Protein AF-A0A7C7C4Z8-F1 (afdb_monomer_lite)

Foldseek 3Di:
DDPVVVVVVVVVVVVVVVVPDPPDLLNVLLVLLVVLCVVLVPCLSVVLSVLLVCCVPPPVNVVPQVLVSLVVNLVSLVVVLPPPPDDPQLNVLSVLSNVLSNVVSVCQVPVPDVSHPDPDDDVCVVCSVVSNSVSSVSNSVSSDPVVVVVVVVVVVVVVVVVCVVCVVVVDDD

Secondary structure (DSSP, 8-state):
--HHHHHHHHHHHHHHHHHS----HHHHHHHHHHHHHHHHT-HHHHHHHHHHHHHHH-TTSTTS-HHHHHHHHHHHHHHHHHSTT--HHHHHHHHHHHHHHHHHHHHHHHH-BTTBTTSS--HHHHHHHHHHHHHHHHHHHHHS-HHHHHHHHHHHHHHHHHHHHHGGGSS--

Structure (mmCIF, N/CA/C/O backbone):
data_AF-A0A7C7C4Z8-F1
#
_entry.id   AF-A0A7C7C4Z8-F1
#
loop_
_atom_site.group_PDB
_atom_site.id
_atom_site.type_symbol
_atom_site.label_atom_id
_atom_site.label_alt_id
_atom_site.label_comp_id
_atom_site.label_asym_id
_atom_site.label_entity_id
_atom_site.label_seq_id
_atom_site.pdbx_PDB_ins_code
_atom_site.Cartn_x
_atom_site.Cartn_y
_atom_site.Cartn_z
_atom_site.occupancy
_atom_site.B_iso_or_equiv
_atom_site.auth_seq_id
_atom_site.auth_comp_id
_atom_site.auth_asym_id
_atom_site.auth_atom_id
_atom_site.pdbx_PDB_model_num
ATOM 1 N N . MET A 1 1 ? 32.404 -26.695 35.234 1.00 49.62 1 MET A N 1
ATOM 2 C CA . MET A 1 1 ? 31.469 -26.359 34.139 1.00 49.62 1 MET A CA 1
ATOM 3 C C . MET A 1 1 ? 31.115 -24.916 34.360 1.00 49.62 1 MET A C 1
ATOM 5 O O . MET A 1 1 ? 30.419 -24.587 35.315 1.00 49.62 1 MET A O 1
ATOM 9 N N . ASP A 1 2 ? 31.769 -24.069 33.583 1.00 48.88 2 ASP A N 1
ATOM 10 C CA . ASP A 1 2 ? 32.120 -22.735 34.030 1.00 48.88 2 ASP A CA 1
ATOM 11 C C . ASP A 1 2 ? 31.034 -21.770 33.565 1.00 48.88 2 ASP A C 1
ATOM 13 O O . ASP A 1 2 ? 30.855 -21.521 32.375 1.00 48.88 2 ASP A O 1
ATOM 17 N N . ILE A 1 3 ? 30.306 -21.226 34.541 1.00 57.25 3 ILE A N 1
ATOM 18 C CA . ILE A 1 3 ? 29.286 -20.180 34.396 1.00 57.25 3 ILE A CA 1
ATOM 19 C C . ILE A 1 3 ? 29.684 -19.063 33.394 1.00 57.25 3 ILE A C 1
ATOM 21 O O . ILE A 1 3 ? 28.806 -18.634 32.642 1.00 57.25 3 ILE A O 1
ATOM 25 N N . PRO A 1 4 ? 30.959 -18.617 33.271 1.00 61.94 4 PRO A N 1
ATOM 26 C CA . PRO A 1 4 ? 31.326 -17.616 32.261 1.00 61.94 4 PRO A CA 1
ATOM 27 C C . PRO A 1 4 ? 31.151 -18.060 30.798 1.00 61.94 4 PRO A C 1
ATOM 29 O O . PRO A 1 4 ? 30.840 -17.219 29.959 1.00 61.94 4 PRO A O 1
ATOM 32 N N . GLN A 1 5 ? 31.284 -19.348 30.457 1.00 57.31 5 GLN A N 1
ATOM 33 C CA . GLN A 1 5 ? 31.117 -19.805 29.066 1.00 57.31 5 GLN A CA 1
ATOM 34 C C . GLN A 1 5 ? 29.663 -19.738 28.593 1.00 57.31 5 GLN A C 1
ATOM 36 O O . GLN A 1 5 ? 29.415 -19.488 27.413 1.00 57.31 5 GLN A O 1
ATOM 41 N N . TRP A 1 6 ? 28.705 -19.919 29.507 1.00 56.34 6 TRP A N 1
ATOM 42 C CA . TRP A 1 6 ? 27.277 -19.846 29.193 1.00 56.34 6 TRP A CA 1
ATOM 43 C C . TRP A 1 6 ? 26.826 -18.404 28.930 1.00 56.34 6 TRP A C 1
ATOM 45 O O . TRP A 1 6 ? 26.028 -18.156 28.031 1.00 56.34 6 TRP A O 1
ATOM 55 N N . LEU A 1 7 ? 27.400 -17.435 29.652 1.00 54.72 7 LEU A N 1
ATOM 56 C CA . LEU A 1 7 ? 27.121 -16.014 29.433 1.00 54.72 7 LEU A CA 1
ATOM 57 C C . LEU A 1 7 ? 27.659 -15.538 28.074 1.00 54.72 7 LEU A C 1
ATOM 59 O O . LEU A 1 7 ? 26.967 -14.834 27.343 1.00 54.72 7 LEU A O 1
ATOM 63 N N . ILE A 1 8 ? 28.862 -15.992 27.706 1.00 60.41 8 ILE A N 1
ATOM 64 C CA . ILE A 1 8 ? 29.492 -15.676 26.416 1.00 60.41 8 ILE A CA 1
ATOM 65 C C . ILE A 1 8 ? 28.713 -16.315 25.257 1.00 60.41 8 ILE A C 1
ATOM 67 O O . ILE A 1 8 ? 28.521 -15.678 24.225 1.00 60.41 8 ILE A O 1
ATOM 71 N N . THR A 1 9 ? 28.199 -17.540 25.424 1.00 59.62 9 THR A N 1
ATOM 72 C CA . THR A 1 9 ? 27.346 -18.172 24.401 1.00 59.62 9 THR A CA 1
ATOM 73 C C . THR A 1 9 ? 25.977 -17.508 24.293 1.00 59.62 9 THR A C 1
ATOM 75 O O . THR A 1 9 ? 25.519 -17.302 23.175 1.00 59.62 9 THR A O 1
ATOM 78 N N . PHE A 1 10 ? 25.344 -17.086 25.393 1.00 54.47 10 PHE A N 1
ATOM 79 C CA . PHE A 1 10 ? 24.092 -16.319 25.325 1.00 54.47 10 PHE A CA 1
ATOM 80 C C . PHE A 1 10 ? 24.266 -14.964 24.641 1.00 54.47 10 PHE A C 1
ATOM 82 O O . PHE A 1 10 ? 23.409 -14.561 23.856 1.00 54.47 10 PHE A O 1
ATOM 89 N N . GLN A 1 11 ? 25.381 -14.281 24.893 1.00 55.94 11 GLN A N 1
ATOM 90 C CA . GLN A 1 11 ? 25.676 -13.000 24.263 1.00 55.94 11 GLN A CA 1
ATOM 91 C C . GLN A 1 11 ? 26.013 -13.170 22.772 1.00 55.94 11 GLN A C 1
ATOM 93 O O . GLN A 1 11 ? 25.482 -12.433 21.949 1.00 55.94 11 GLN A O 1
ATOM 98 N N . ALA A 1 12 ? 26.754 -14.220 22.397 1.00 50.59 12 ALA A N 1
ATOM 99 C CA . ALA A 1 12 ? 27.016 -14.568 20.997 1.00 50.59 12 ALA A CA 1
ATOM 100 C C . ALA A 1 12 ? 25.755 -15.041 20.240 1.00 50.59 12 ALA A C 1
ATOM 102 O O . ALA A 1 12 ? 25.603 -14.761 19.050 1.00 50.59 12 ALA A O 1
ATOM 103 N N . ILE A 1 13 ? 24.815 -15.716 20.911 1.00 53.75 13 ILE A N 1
ATOM 104 C CA . ILE A 1 13 ? 23.497 -16.060 20.349 1.00 53.75 13 ILE A CA 1
ATOM 105 C C . ILE A 1 13 ? 22.640 -14.794 20.199 1.00 53.75 13 ILE A C 1
ATOM 107 O O . ILE A 1 13 ? 22.004 -14.603 19.170 1.00 53.75 13 ILE A O 1
ATOM 111 N N . SER A 1 14 ? 22.663 -13.883 21.174 1.00 47.53 14 SER A N 1
ATOM 112 C CA . SER A 1 14 ? 21.927 -12.615 21.102 1.00 47.53 14 SER A CA 1
ATOM 113 C C . SER A 1 14 ? 22.466 -11.677 20.015 1.00 47.53 14 SER A C 1
ATOM 115 O O . SER A 1 14 ? 21.684 -11.002 19.349 1.00 47.53 14 SER A O 1
ATOM 117 N N . GLU A 1 15 ? 23.783 -11.638 19.802 1.00 45.84 15 GLU A N 1
ATOM 118 C CA . GLU A 1 15 ? 24.414 -10.834 18.748 1.00 45.84 15 GLU A CA 1
ATOM 119 C C . GLU A 1 15 ? 24.246 -11.477 17.363 1.00 45.84 15 GLU A C 1
ATOM 121 O O . GLU A 1 15 ? 23.969 -10.770 16.396 1.00 45.84 15 GLU A O 1
ATOM 126 N N . SER A 1 16 ? 24.293 -12.810 17.252 1.00 42.31 16 SER A N 1
ATOM 127 C CA . SER A 1 16 ? 24.002 -13.498 15.983 1.00 42.31 16 SER A CA 1
ATOM 128 C C . SER A 1 16 ? 22.523 -13.432 15.588 1.00 42.31 16 SER A C 1
ATOM 130 O O . SER A 1 16 ? 22.231 -13.341 14.399 1.00 42.31 16 SER A O 1
ATOM 132 N N . VAL A 1 17 ? 21.590 -13.365 16.545 1.00 43.84 17 VAL A N 1
ATOM 133 C CA . VAL A 1 17 ? 20.163 -13.091 16.282 1.00 43.84 17 VAL A CA 1
ATOM 134 C C . VAL A 1 17 ? 19.920 -11.627 15.886 1.00 43.84 17 VAL A C 1
ATOM 136 O O . VAL A 1 17 ? 19.005 -11.352 15.119 1.00 43.84 17 VAL A O 1
ATOM 139 N N . HIS A 1 18 ? 20.747 -10.681 16.341 1.00 38.66 18 HIS A N 1
ATOM 140 C CA . HIS A 1 18 ? 20.629 -9.273 15.937 1.00 38.66 18 HIS A CA 1
ATOM 141 C C . HIS A 1 18 ? 21.265 -8.951 14.576 1.00 38.66 18 HIS A C 1
ATOM 143 O O . HIS A 1 18 ? 20.861 -7.979 13.939 1.00 38.66 18 HIS A O 1
ATOM 149 N N . VAL A 1 19 ? 22.231 -9.752 14.116 1.00 40.72 19 VAL A N 1
ATOM 150 C CA . VAL A 1 19 ? 22.853 -9.609 12.785 1.00 40.72 19 VAL A CA 1
ATOM 151 C C . VAL A 1 19 ? 22.094 -10.406 11.713 1.00 40.72 19 VAL A C 1
ATOM 153 O O . VAL A 1 19 ? 22.133 -10.059 10.532 1.00 40.72 19 VAL A O 1
ATOM 156 N N . LEU A 1 20 ? 21.349 -11.442 12.104 1.00 42.38 20 LEU A N 1
ATOM 157 C CA . LEU A 1 20 ? 20.549 -12.259 11.199 1.00 42.38 20 LEU A CA 1
ATOM 158 C C . LEU A 1 20 ? 19.101 -11.743 11.162 1.00 42.38 20 LEU A C 1
ATOM 160 O O . LEU A 1 20 ? 18.292 -12.104 12.004 1.00 42.38 20 LEU A O 1
ATOM 164 N N . GLN A 1 21 ? 18.789 -10.946 10.138 1.00 44.44 21 GLN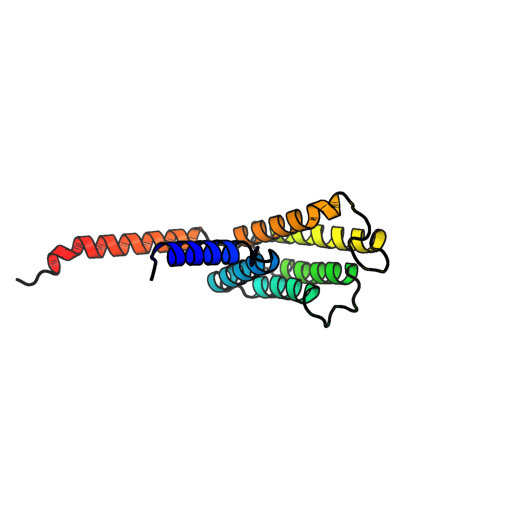 A N 1
ATOM 165 C CA . GLN A 1 21 ? 17.491 -10.320 9.821 1.00 44.44 21 GLN A CA 1
ATOM 166 C C . GLN A 1 21 ? 17.362 -8.876 10.303 1.00 44.44 21 GLN A C 1
ATOM 168 O O . GLN A 1 21 ? 16.587 -8.552 11.200 1.00 44.44 21 GLN A O 1
ATOM 173 N N . THR A 1 22 ? 17.975 -7.959 9.549 1.00 41.12 22 THR A N 1
ATOM 174 C CA . THR A 1 22 ? 17.206 -6.773 9.169 1.00 41.12 22 THR A CA 1
ATOM 175 C C . THR A 1 22 ? 15.926 -7.293 8.507 1.00 41.12 22 THR A C 1
ATOM 177 O O . THR A 1 22 ? 15.998 -7.978 7.482 1.00 41.12 22 THR A O 1
ATOM 180 N N . PRO A 1 23 ? 14.746 -7.110 9.121 1.00 51.31 23 PRO A N 1
ATOM 181 C CA . PRO A 1 23 ? 13.519 -7.587 8.516 1.00 51.31 23 PRO A CA 1
ATOM 182 C C . PRO A 1 23 ? 13.395 -6.905 7.157 1.00 51.31 23 PRO A C 1
ATOM 184 O O . PRO A 1 23 ? 13.430 -5.675 7.080 1.00 51.31 23 PRO A O 1
ATOM 187 N N . ASN A 1 24 ? 13.309 -7.708 6.093 1.00 63.88 24 ASN A N 1
ATOM 188 C CA . ASN A 1 24 ? 13.086 -7.190 4.753 1.00 63.88 24 ASN A CA 1
ATOM 189 C C . ASN A 1 24 ? 11.882 -6.242 4.838 1.00 63.88 24 ASN A C 1
ATOM 191 O O . ASN A 1 24 ? 10.822 -6.603 5.359 1.00 63.88 24 ASN A O 1
ATOM 195 N N . VAL A 1 25 ? 12.089 -4.995 4.431 1.00 66.94 25 VAL A N 1
ATOM 196 C CA . VAL A 1 25 ? 11.137 -3.896 4.595 1.00 66.94 25 VAL A CA 1
ATOM 197 C C . VAL A 1 25 ? 9.778 -4.264 3.984 1.00 66.94 25 VAL A C 1
ATOM 199 O O . VAL A 1 25 ? 8.724 -3.975 4.562 1.00 66.94 25 VAL A O 1
ATOM 202 N N . ASN A 1 26 ? 9.811 -5.023 2.887 1.00 65.94 26 ASN A N 1
ATOM 203 C CA . ASN A 1 26 ? 8.638 -5.584 2.226 1.00 65.94 26 ASN A CA 1
ATOM 204 C C . ASN A 1 26 ? 7.880 -6.576 3.127 1.00 65.94 26 ASN A C 1
ATOM 206 O O . ASN A 1 26 ? 6.652 -6.526 3.194 1.00 65.94 26 ASN A O 1
ATOM 210 N N . SER A 1 27 ? 8.580 -7.404 3.908 1.00 66.56 27 SER A N 1
ATOM 211 C CA . SER A 1 27 ? 7.977 -8.345 4.866 1.00 66.56 27 SER A CA 1
ATOM 212 C C . SER A 1 27 ? 7.279 -7.637 6.033 1.00 66.56 27 SER A C 1
ATOM 214 O O . SER A 1 27 ? 6.222 -8.086 6.492 1.00 66.56 27 SER A O 1
ATOM 216 N N . ILE A 1 28 ? 7.820 -6.507 6.506 1.00 72.69 28 ILE A N 1
ATOM 217 C CA . ILE A 1 28 ? 7.163 -5.686 7.540 1.00 72.69 28 ILE A CA 1
ATOM 218 C C . ILE A 1 28 ? 5.898 -5.048 6.976 1.00 72.69 28 ILE A C 1
ATOM 220 O O . ILE A 1 28 ? 4.836 -5.134 7.599 1.00 72.69 28 ILE A O 1
ATOM 224 N N . LEU A 1 29 ? 5.997 -4.434 5.794 1.00 69.38 29 LEU A N 1
ATOM 225 C CA . LEU A 1 29 ? 4.852 -3.836 5.112 1.00 69.38 29 LEU A CA 1
ATOM 226 C C . LEU A 1 29 ? 3.759 -4.883 4.886 1.00 69.38 29 LEU A C 1
ATOM 228 O O . LEU A 1 29 ? 2.607 -4.648 5.248 1.00 69.38 29 LEU A O 1
ATOM 232 N N . PHE A 1 30 ? 4.120 -6.071 4.410 1.00 68.62 30 PHE A N 1
ATOM 233 C CA . PHE A 1 30 ? 3.194 -7.186 4.242 1.00 68.62 30 PHE A CA 1
ATOM 234 C C . PHE A 1 30 ? 2.474 -7.567 5.535 1.00 68.62 30 PHE A C 1
ATOM 236 O O . PHE A 1 30 ? 1.242 -7.647 5.564 1.00 68.62 30 PHE A O 1
ATOM 243 N N . THR A 1 31 ? 3.220 -7.722 6.627 1.00 71.50 31 THR A N 1
ATOM 244 C CA . THR A 1 31 ? 2.653 -8.057 7.939 1.00 71.50 31 THR A CA 1
ATOM 245 C C . THR A 1 31 ? 1.694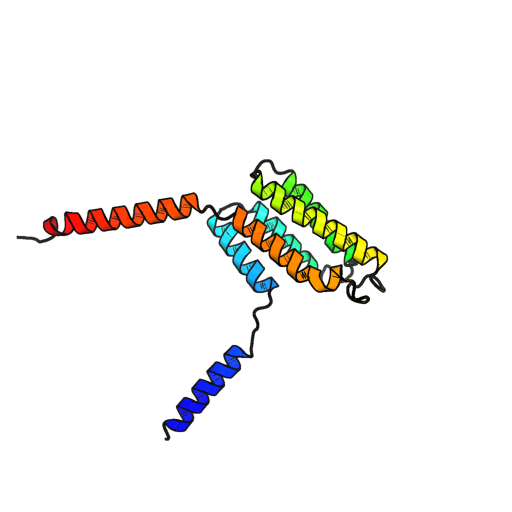 -6.967 8.430 1.00 71.50 31 THR A C 1
ATOM 247 O O . THR A 1 31 ? 0.605 -7.270 8.928 1.00 71.50 31 THR A O 1
ATOM 250 N N . LEU A 1 32 ? 2.046 -5.691 8.237 1.00 69.81 32 LEU A N 1
ATOM 251 C CA . LEU A 1 32 ? 1.187 -4.558 8.581 1.00 69.81 32 LEU A CA 1
ATOM 252 C C . LEU A 1 32 ? -0.099 -4.546 7.749 1.00 69.81 32 LEU A C 1
ATOM 254 O O . LEU A 1 32 ? -1.178 -4.387 8.319 1.00 69.81 32 LEU A O 1
ATOM 258 N N . TYR A 1 33 ? -0.026 -4.758 6.434 1.00 68.00 33 TYR A N 1
ATOM 259 C CA . TYR A 1 33 ? -1.214 -4.824 5.575 1.00 68.00 33 TYR A CA 1
ATOM 260 C C . TYR A 1 33 ? -2.127 -5.996 5.933 1.00 68.00 33 TYR A C 1
ATOM 262 O O . TYR A 1 33 ? -3.354 -5.830 5.969 1.00 68.00 33 TYR A O 1
ATOM 270 N N . PHE A 1 34 ? -1.546 -7.154 6.252 1.00 69.31 34 PHE A N 1
ATOM 271 C CA . PHE A 1 34 ? -2.298 -8.316 6.708 1.00 69.31 34 PHE A CA 1
ATOM 272 C C . PHE A 1 34 ? -3.081 -7.995 7.987 1.00 69.31 34 PHE A C 1
ATOM 274 O O . PHE A 1 34 ? -4.308 -8.128 8.027 1.00 69.31 34 PHE A O 1
ATOM 281 N N . LEU A 1 35 ? -2.391 -7.472 9.003 1.00 71.12 35 LEU A N 1
ATOM 282 C CA . LEU A 1 35 ? -2.981 -7.108 10.290 1.00 71.12 35 LEU A CA 1
ATOM 283 C C . LEU A 1 35 ? -4.074 -6.041 10.126 1.00 71.12 35 LEU A C 1
ATOM 285 O O . LEU A 1 35 ? -5.189 -6.194 10.629 1.00 71.12 35 LEU A O 1
ATOM 289 N N . VAL A 1 36 ? -3.791 -4.990 9.357 1.00 69.50 36 VAL A N 1
ATOM 290 C CA . VAL A 1 36 ? -4.714 -3.877 9.090 1.00 69.50 36 VAL A CA 1
ATOM 291 C C . VAL A 1 36 ? -5.987 -4.366 8.410 1.00 69.50 36 VAL A C 1
ATOM 293 O O . VAL A 1 36 ? -7.089 -3.967 8.790 1.00 69.50 36 VAL A O 1
ATOM 296 N N . SER A 1 37 ? -5.891 -5.270 7.444 1.00 67.69 37 SER A N 1
ATOM 297 C CA . SER A 1 37 ? -7.085 -5.768 6.766 1.00 67.69 37 SER A CA 1
ATOM 298 C C . SER A 1 37 ? -7.873 -6.787 7.582 1.00 67.69 37 SER A C 1
ATOM 300 O O . SER A 1 37 ? -9.106 -6.726 7.552 1.00 67.69 37 SER A O 1
ATOM 302 N N . VAL A 1 38 ? -7.224 -7.640 8.384 1.00 69.19 38 VAL A N 1
ATOM 303 C CA . VAL A 1 38 ? -7.933 -8.480 9.369 1.00 69.19 38 VAL A CA 1
ATOM 304 C C . VAL A 1 38 ? -8.730 -7.596 10.337 1.00 69.19 38 VAL A C 1
ATOM 306 O O . VAL A 1 38 ? -9.903 -7.863 10.607 1.00 69.19 38 VAL A O 1
ATOM 309 N N . MET A 1 39 ? -8.146 -6.485 10.797 1.00 68.56 39 MET A N 1
ATOM 310 C CA . MET A 1 39 ? -8.815 -5.542 11.700 1.00 68.56 39 MET A CA 1
ATOM 311 C C . MET A 1 39 ? -9.965 -4.764 11.040 1.00 68.56 39 MET A C 1
ATOM 313 O O . MET A 1 39 ? -10.974 -4.467 11.689 1.00 68.56 39 MET A O 1
ATOM 317 N N . ILE A 1 40 ? -9.830 -4.400 9.765 1.00 68.81 40 ILE A N 1
ATOM 318 C CA . ILE A 1 40 ? -10.785 -3.525 9.066 1.00 68.81 40 ILE A CA 1
ATOM 319 C C . ILE A 1 40 ? -11.871 -4.321 8.332 1.00 68.81 40 ILE A C 1
ATOM 321 O O . ILE A 1 40 ? -12.943 -3.773 8.060 1.00 68.81 40 ILE A O 1
ATOM 325 N N . LYS A 1 41 ? -11.631 -5.60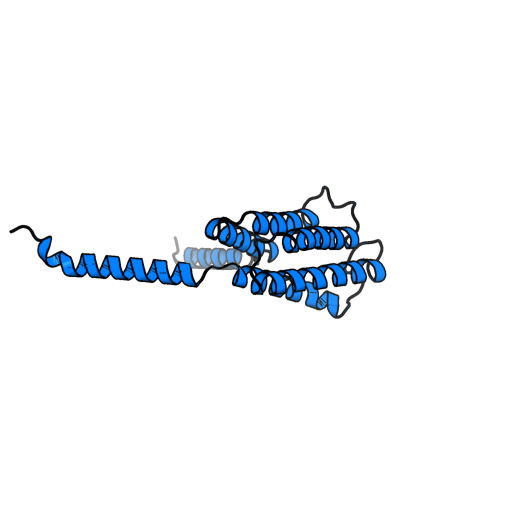7 8.046 1.00 68.06 41 LYS A N 1
ATOM 326 C CA . LYS A 1 41 ? -12.498 -6.480 7.237 1.00 68.06 41 LYS A CA 1
ATOM 327 C C . LYS A 1 41 ? -12.794 -5.902 5.844 1.00 68.06 41 LYS A C 1
ATOM 329 O O . LYS A 1 41 ? -13.880 -6.090 5.304 1.00 68.06 41 LYS A O 1
ATOM 334 N N . ARG A 1 42 ? -11.844 -5.160 5.259 1.00 66.81 42 ARG A N 1
ATOM 335 C CA . ARG A 1 42 ? -11.942 -4.604 3.895 1.00 66.81 42 ARG A CA 1
ATOM 336 C C . ARG A 1 42 ? -10.894 -5.251 2.994 1.00 66.81 42 ARG A C 1
ATOM 338 O O . ARG A 1 42 ? -9.835 -4.677 2.753 1.00 66.81 42 ARG A O 1
ATOM 345 N N . ALA A 1 43 ? -11.235 -6.428 2.471 1.00 65.69 43 ALA A N 1
ATOM 346 C CA . ALA A 1 43 ? -10.346 -7.264 1.663 1.00 65.69 43 ALA A CA 1
ATOM 347 C C . ALA A 1 43 ? -9.803 -6.573 0.398 1.00 65.69 43 ALA A C 1
ATOM 349 O O . ALA A 1 43 ? -8.710 -6.902 -0.040 1.00 65.69 43 ALA A O 1
ATOM 350 N N . VAL A 1 44 ? -10.514 -5.577 -0.150 1.00 68.62 44 VAL A N 1
ATOM 351 C CA . VAL A 1 44 ? -10.120 -4.858 -1.379 1.00 68.62 44 VAL A CA 1
ATOM 352 C C . VAL A 1 44 ? -8.736 -4.204 -1.260 1.00 68.62 44 VAL A C 1
ATOM 354 O O . VAL A 1 44 ? -7.956 -4.249 -2.203 1.00 68.62 44 VAL A O 1
ATOM 357 N N . PHE A 1 45 ? -8.391 -3.648 -0.094 1.00 64.94 45 PHE A N 1
ATOM 358 C CA . PHE A 1 45 ? -7.072 -3.037 0.116 1.00 64.94 45 PHE A CA 1
ATOM 359 C C . PHE A 1 45 ? -5.970 -4.064 0.360 1.00 64.94 45 PHE A C 1
ATOM 361 O O . PHE A 1 45 ? -4.834 -3.830 -0.041 1.00 64.94 45 PHE A O 1
ATOM 368 N N . ILE A 1 46 ? -6.308 -5.204 0.979 1.00 64.56 46 ILE A N 1
ATOM 369 C CA . ILE A 1 46 ? -5.388 -6.342 1.061 1.00 64.56 46 ILE A CA 1
ATOM 370 C C . ILE A 1 46 ? -5.093 -6.859 -0.336 1.00 64.56 46 ILE A C 1
ATOM 372 O O . ILE A 1 46 ? -3.939 -7.098 -0.640 1.00 64.56 46 ILE A O 1
ATOM 376 N N . ALA A 1 47 ? -6.113 -6.998 -1.184 1.00 64.00 47 ALA A N 1
ATOM 377 C CA . ALA A 1 47 ? -5.962 -7.575 -2.508 1.00 64.00 47 ALA A CA 1
ATOM 378 C C . ALA A 1 47 ? -5.098 -6.668 -3.387 1.00 64.00 47 ALA A C 1
ATOM 380 O O . ALA A 1 47 ? -4.191 -7.151 -4.044 1.00 64.00 47 ALA A O 1
ATOM 381 N N . ALA A 1 48 ? -5.309 -5.352 -3.335 1.00 66.88 48 ALA A N 1
ATOM 382 C CA . ALA A 1 48 ? -4.501 -4.389 -4.077 1.00 66.88 48 ALA A CA 1
ATOM 383 C C . ALA A 1 48 ? -3.023 -4.390 -3.661 1.00 66.88 48 ALA A C 1
ATOM 385 O O . ALA A 1 48 ? -2.138 -4.395 -4.512 1.00 66.88 48 ALA A O 1
ATOM 386 N N . PHE A 1 49 ? -2.760 -4.417 -2.352 1.00 65.88 49 PHE A N 1
ATOM 387 C CA . PHE A 1 49 ? -1.399 -4.477 -1.830 1.00 65.88 49 PHE A CA 1
ATOM 388 C C . PHE A 1 49 ? -0.740 -5.837 -2.097 1.00 65.88 49 PHE A C 1
ATOM 390 O O . PHE A 1 49 ? 0.381 -5.890 -2.583 1.00 65.88 49 PHE A O 1
ATOM 397 N N . PHE A 1 50 ? -1.461 -6.933 -1.857 1.00 64.31 50 PHE A N 1
ATOM 398 C CA . PHE A 1 50 ? -0.996 -8.295 -2.111 1.00 64.31 50 PHE A CA 1
ATOM 399 C C . PHE A 1 50 ? -0.678 -8.511 -3.589 1.00 64.31 50 PHE A C 1
ATOM 401 O O . PHE A 1 50 ? 0.364 -9.069 -3.900 1.00 64.31 50 PHE A O 1
ATOM 408 N N . MET A 1 51 ? -1.532 -8.024 -4.494 1.00 67.12 51 MET A N 1
ATOM 409 C CA . MET A 1 51 ? -1.263 -8.071 -5.930 1.00 67.12 51 MET A CA 1
ATOM 410 C C . MET A 1 51 ? -0.045 -7.228 -6.296 1.00 67.12 51 MET A C 1
ATOM 412 O O . MET A 1 51 ? 0.749 -7.671 -7.108 1.00 67.12 51 MET A O 1
ATOM 416 N N . SER A 1 52 ? 0.151 -6.062 -5.675 1.00 68.81 52 SER A N 1
ATOM 417 C CA . SER A 1 52 ? 1.341 -5.243 -5.935 1.00 68.81 52 SER A CA 1
ATOM 418 C C . SER A 1 52 ? 2.619 -5.955 -5.481 1.00 68.81 52 SER A C 1
ATOM 420 O O . SER A 1 52 ? 3.551 -6.046 -6.262 1.00 68.81 52 SER A O 1
ATOM 422 N N . CYS A 1 53 ? 2.657 -6.551 -4.284 1.00 65.38 53 CYS A N 1
ATOM 423 C CA . CYS A 1 53 ? 3.812 -7.346 -3.839 1.00 65.38 53 CYS A CA 1
ATOM 424 C C . CYS A 1 53 ? 4.030 -8.603 -4.694 1.00 65.38 53 CYS A C 1
ATOM 426 O O . CYS A 1 53 ? 5.155 -8.908 -5.068 1.00 65.38 53 CYS A O 1
ATOM 428 N N . LEU A 1 54 ? 2.954 -9.312 -5.045 1.00 65.31 54 LEU A N 1
ATOM 429 C CA . LEU A 1 54 ? 3.025 -10.522 -5.864 1.00 65.31 54 LEU A CA 1
ATOM 430 C C . LEU A 1 54 ? 3.592 -10.233 -7.259 1.00 65.31 54 LEU A C 1
ATOM 432 O O . LEU A 1 54 ? 4.300 -11.073 -7.799 1.00 65.31 54 LEU A O 1
ATOM 436 N N . LEU A 1 55 ? 3.314 -9.058 -7.826 1.00 68.81 55 LEU A N 1
ATOM 437 C CA . LEU A 1 55 ? 3.846 -8.661 -9.129 1.00 68.81 55 LEU A CA 1
ATOM 438 C C . LEU A 1 55 ? 5.361 -8.463 -9.147 1.00 68.81 55 LEU A C 1
ATOM 440 O O . LEU A 1 55 ? 5.961 -8.692 -10.189 1.00 68.81 55 LEU A O 1
ATOM 444 N N . PHE A 1 56 ? 5.963 -8.055 -8.029 1.00 67.12 56 PHE A N 1
ATOM 445 C CA . PHE A 1 56 ? 7.411 -7.841 -7.943 1.00 67.12 56 PHE A CA 1
ATOM 446 C C . PHE A 1 56 ? 8.176 -9.062 -7.410 1.00 67.12 56 PHE A C 1
ATOM 448 O O . PHE A 1 56 ? 9.343 -9.214 -7.743 1.00 67.12 56 PHE A O 1
ATOM 455 N N . ASP A 1 57 ? 7.537 -9.943 -6.628 1.00 66.38 57 ASP A N 1
ATOM 456 C CA . ASP A 1 57 ? 8.216 -11.093 -6.002 1.00 66.38 57 ASP A CA 1
ATOM 457 C C . ASP A 1 57 ? 7.959 -12.446 -6.701 1.00 66.38 57 ASP A C 1
ATOM 459 O O . ASP A 1 57 ? 8.697 -13.408 -6.471 1.00 66.38 57 ASP A O 1
ATOM 463 N N . ALA A 1 58 ? 6.896 -12.596 -7.504 1.00 70.25 58 ALA A N 1
ATOM 464 C CA . ALA A 1 58 ? 6.579 -13.889 -8.111 1.00 70.25 58 ALA A CA 1
ATOM 465 C C . ALA A 1 58 ? 7.318 -14.099 -9.440 1.00 70.25 58 ALA A C 1
ATOM 467 O O . ALA A 1 58 ? 7.074 -13.384 -10.407 1.00 70.25 58 ALA A O 1
ATOM 468 N N . ALA A 1 59 ? 8.081 -15.195 -9.526 1.00 69.69 59 ALA A N 1
ATOM 469 C CA . ALA A 1 59 ? 8.891 -15.584 -10.692 1.00 69.69 59 ALA A CA 1
ATOM 470 C C . ALA A 1 59 ? 8.121 -15.723 -12.026 1.00 69.69 59 ALA A C 1
ATOM 472 O O . ALA A 1 59 ? 8.700 -15.820 -13.103 1.00 69.69 59 ALA A O 1
ATOM 473 N N . ILE A 1 60 ? 6.785 -15.747 -11.973 1.00 71.06 60 ILE A N 1
ATOM 474 C CA . ILE A 1 60 ? 5.913 -15.734 -13.157 1.00 71.06 60 ILE A CA 1
ATOM 475 C C . ILE A 1 60 ? 6.021 -14.389 -13.900 1.00 71.06 60 ILE A C 1
ATOM 477 O O . ILE A 1 60 ? 5.776 -14.335 -15.106 1.00 71.06 60 ILE A O 1
ATOM 481 N N . PHE A 1 61 ? 6.385 -13.318 -13.189 1.00 70.19 61 PHE A N 1
ATOM 482 C CA . PHE A 1 61 ? 6.491 -11.958 -13.707 1.00 70.19 61 PHE A CA 1
ATOM 483 C C . PHE A 1 61 ? 7.932 -11.527 -14.025 1.00 70.19 61 PHE A C 1
ATOM 485 O O . PHE A 1 61 ? 8.106 -10.467 -14.612 1.00 70.19 61 PHE A O 1
ATOM 492 N N . ASP A 1 62 ? 8.935 -12.377 -13.783 1.00 67.56 62 ASP A N 1
ATOM 493 C CA . ASP A 1 62 ? 10.331 -12.164 -14.204 1.00 67.56 62 ASP A CA 1
ATOM 494 C C . ASP A 1 62 ? 10.522 -11.825 -15.701 1.00 67.56 62 ASP A C 1
ATOM 496 O O . ASP A 1 62 ? 11.422 -11.047 -16.015 1.00 67.56 62 ASP A O 1
ATOM 500 N N . PRO A 1 63 ? 9.730 -12.354 -16.666 1.00 74.75 63 PRO A N 1
ATOM 501 C CA . PRO A 1 63 ? 9.893 -11.976 -18.072 1.00 74.75 63 PRO A CA 1
ATOM 502 C C . PRO A 1 63 ? 9.285 -10.608 -18.427 1.00 74.75 63 PRO A C 1
ATOM 504 O O . PRO A 1 63 ? 9.436 -10.158 -19.565 1.00 74.75 63 PRO A O 1
ATOM 507 N N . LEU A 1 64 ? 8.555 -9.959 -17.514 1.00 75.31 64 LEU A N 1
ATOM 508 C CA . LEU A 1 64 ? 7.971 -8.638 -17.742 1.00 75.31 64 LEU A CA 1
ATOM 509 C C . LEU A 1 64 ? 8.980 -7.544 -17.398 1.00 75.31 64 LEU A C 1
ATOM 511 O O . LEU A 1 64 ? 9.659 -7.599 -16.380 1.00 75.31 64 LEU A O 1
ATOM 515 N N . SER A 1 65 ? 9.039 -6.506 -18.234 1.00 77.94 65 SER A N 1
ATOM 516 C CA . SER A 1 65 ? 9.857 -5.333 -17.930 1.00 77.94 65 SER A CA 1
ATOM 517 C C . SER A 1 65 ? 9.318 -4.611 -16.697 1.00 77.94 65 SER A C 1
ATOM 519 O O . SER A 1 65 ? 8.101 -4.509 -16.510 1.00 77.94 65 SER A O 1
ATOM 521 N N . GLU A 1 66 ? 10.191 -4.034 -15.880 1.00 74.69 66 GLU A N 1
ATOM 522 C CA . GLU A 1 66 ? 9.774 -3.386 -14.629 1.00 74.69 66 GLU A CA 1
ATOM 523 C C . GLU A 1 66 ? 8.794 -2.226 -14.853 1.00 74.69 66 GLU A C 1
ATOM 525 O O . GLU A 1 66 ? 7.833 -2.046 -14.102 1.00 74.69 66 GLU A O 1
ATOM 530 N N . ALA A 1 67 ? 8.947 -1.498 -15.962 1.00 79.75 67 ALA A N 1
ATOM 531 C CA . ALA A 1 67 ? 7.996 -0.472 -16.383 1.00 79.75 67 ALA A CA 1
ATOM 532 C C . ALA A 1 67 ? 6.563 -1.025 -16.524 1.00 79.75 67 ALA A C 1
ATOM 534 O O . ALA A 1 67 ? 5.594 -0.368 -16.137 1.00 79.75 67 ALA A O 1
ATOM 535 N N . SER A 1 68 ? 6.415 -2.249 -17.038 1.00 83.75 68 SER A N 1
ATOM 536 C CA . SER A 1 68 ? 5.111 -2.902 -17.171 1.00 83.75 68 SER A CA 1
ATOM 537 C C . SER A 1 68 ? 4.530 -3.336 -15.819 1.00 83.75 68 SER A C 1
ATOM 539 O O . SER A 1 68 ? 3.319 -3.212 -15.618 1.00 83.75 68 SER A O 1
ATOM 541 N N . LEU A 1 69 ? 5.371 -3.731 -14.856 1.00 82.75 69 LEU A N 1
ATOM 542 C CA . LEU A 1 69 ? 4.956 -4.037 -13.479 1.00 82.75 69 LEU A CA 1
ATOM 543 C C . LEU A 1 69 ? 4.440 -2.787 -12.756 1.00 82.75 69 LEU A C 1
ATOM 545 O O . LEU A 1 69 ? 3.392 -2.827 -12.100 1.00 82.75 69 LEU A O 1
ATOM 549 N N . TYR A 1 70 ? 5.105 -1.643 -12.937 1.00 84.19 70 TYR A N 1
ATOM 550 C CA . TYR A 1 70 ? 4.634 -0.363 -12.402 1.00 84.19 70 TYR A CA 1
ATOM 551 C C . TYR A 1 70 ? 3.324 0.102 -13.051 1.00 84.19 70 TYR A C 1
ATOM 553 O O . TYR A 1 70 ? 2.424 0.565 -12.345 1.00 84.19 70 TYR A O 1
ATOM 561 N N . LEU A 1 71 ? 3.156 -0.077 -14.366 1.00 85.69 71 LEU A N 1
ATOM 562 C CA . LEU A 1 71 ? 1.889 0.218 -15.053 1.00 85.69 71 LEU A CA 1
ATOM 563 C C . LEU A 1 71 ? 0.746 -0.689 -14.589 1.00 85.69 71 LEU A C 1
ATOM 565 O O . LEU A 1 71 ? -0.392 -0.236 -14.447 1.00 85.69 71 LEU A O 1
ATOM 569 N N . LEU A 1 72 ? 1.030 -1.960 -14.317 1.00 85.69 72 LEU A N 1
ATOM 570 C CA . LEU A 1 72 ? 0.035 -2.886 -13.790 1.00 85.69 72 LEU A CA 1
ATOM 571 C C . LEU A 1 72 ? -0.352 -2.526 -12.350 1.00 85.69 72 LEU A C 1
ATOM 573 O O . LEU A 1 72 ? -1.536 -2.522 -12.007 1.00 85.69 72 LEU A O 1
ATOM 577 N N . THR A 1 73 ? 0.625 -2.118 -11.540 1.00 85.19 73 THR A N 1
ATOM 578 C CA . THR A 1 73 ? 0.397 -1.553 -10.203 1.00 85.19 73 THR A CA 1
ATOM 579 C C . THR A 1 73 ? -0.496 -0.310 -10.285 1.00 85.19 73 THR A C 1
ATOM 581 O O . THR A 1 73 ? -1.486 -0.203 -9.556 1.00 85.19 73 THR A O 1
ATOM 584 N N . PHE A 1 74 ? -0.227 0.591 -11.235 1.00 88.38 74 PHE A N 1
ATOM 585 C CA . PHE A 1 74 ? -1.081 1.745 -11.510 1.00 88.38 74 PHE A CA 1
ATOM 586 C C . PHE A 1 74 ? -2.515 1.327 -11.878 1.00 88.38 74 PHE A C 1
ATOM 588 O O . PHE A 1 74 ? -3.479 1.865 -11.326 1.00 88.38 74 PHE A O 1
ATOM 595 N N . ALA A 1 75 ? -2.687 0.336 -12.757 1.00 88.19 75 ALA A N 1
ATOM 596 C CA . ALA A 1 75 ? -4.006 -0.157 -13.152 1.00 88.19 75 ALA A CA 1
ATOM 597 C C . ALA A 1 75 ? -4.800 -0.719 -11.957 1.00 88.19 75 ALA A C 1
ATOM 599 O O . ALA A 1 75 ? -5.982 -0.397 -11.790 1.00 88.19 75 ALA A O 1
ATOM 600 N N . ILE A 1 76 ? -4.147 -1.492 -11.082 1.00 86.31 76 ILE A N 1
ATOM 601 C CA . ILE A 1 76 ? -4.756 -2.047 -9.864 1.00 86.31 76 ILE A CA 1
ATOM 602 C C . ILE A 1 76 ? -5.208 -0.924 -8.925 1.00 86.31 76 ILE A C 1
ATOM 604 O O . ILE A 1 76 ? -6.365 -0.905 -8.496 1.00 86.31 76 ILE A O 1
ATOM 608 N N . TYR A 1 77 ? -4.337 0.041 -8.621 1.00 83.94 77 TYR A N 1
ATOM 609 C CA . TYR A 1 77 ? -4.695 1.148 -7.730 1.00 83.94 77 TYR A CA 1
ATOM 610 C C . TYR A 1 77 ? -5.742 2.087 -8.346 1.00 83.94 77 TYR A C 1
ATOM 612 O O . TYR A 1 77 ? -6.572 2.635 -7.617 1.00 83.94 77 TYR A O 1
ATOM 620 N N . SER A 1 78 ? -5.777 2.226 -9.673 1.00 87.00 78 SER A N 1
ATOM 621 C CA . SER A 1 78 ? -6.793 3.009 -10.383 1.00 87.00 78 SER A CA 1
ATOM 622 C C . SER A 1 78 ? -8.162 2.349 -10.226 1.00 87.00 78 SER A C 1
ATOM 624 O O . SER A 1 78 ? -9.134 2.997 -9.826 1.00 87.00 78 SER A O 1
ATOM 626 N N . TYR A 1 79 ? -8.225 1.024 -10.384 1.00 85.44 79 TYR A N 1
ATOM 627 C CA . TYR A 1 79 ? -9.433 0.253 -10.102 1.00 85.44 79 TYR A CA 1
ATOM 628 C C . TYR A 1 79 ? -9.883 0.394 -8.638 1.00 85.44 79 TYR A C 1
ATOM 630 O O . TYR A 1 79 ? -11.054 0.678 -8.368 1.00 85.44 79 TYR A O 1
ATOM 638 N N . VAL A 1 80 ? -8.964 0.295 -7.674 1.00 82.38 80 VAL A N 1
ATOM 639 C CA . VAL A 1 80 ? -9.277 0.514 -6.249 1.00 82.38 80 VAL A CA 1
ATOM 640 C C . VAL A 1 80 ? -9.838 1.916 -6.015 1.00 82.38 80 VAL A C 1
ATOM 642 O O . VAL A 1 80 ? -10.787 2.072 -5.245 1.00 82.38 80 VAL A O 1
ATOM 645 N N . MET A 1 81 ? -9.315 2.931 -6.707 1.00 83.19 81 MET A N 1
ATOM 646 C CA . MET A 1 81 ? -9.801 4.306 -6.613 1.00 83.19 81 MET A CA 1
ATOM 647 C C . MET A 1 81 ? -11.239 4.470 -7.127 1.00 83.19 81 MET A C 1
ATOM 649 O O . MET A 1 81 ? -12.004 5.257 -6.559 1.00 83.19 81 MET A O 1
ATOM 653 N N . THR A 1 82 ? -11.641 3.698 -8.143 1.00 83.56 82 THR A N 1
ATOM 654 C CA . THR A 1 82 ? -13.025 3.698 -8.658 1.00 83.56 82 THR A CA 1
ATOM 655 C C . THR A 1 82 ? -14.032 3.043 -7.710 1.00 83.56 82 THR A C 1
ATOM 657 O O . THR A 1 82 ? -15.231 3.338 -7.769 1.00 83.56 82 THR A O 1
ATOM 660 N N . CYS A 1 83 ? -13.574 2.210 -6.771 1.00 77.50 83 CYS A N 1
ATOM 661 C CA . CYS A 1 83 ? -14.446 1.628 -5.761 1.00 77.50 83 CYS A CA 1
ATOM 662 C C . CYS A 1 83 ? -14.998 2.731 -4.836 1.00 77.50 83 CYS A C 1
ATOM 664 O O . CYS A 1 83 ? -14.273 3.378 -4.079 1.00 77.50 83 CYS A O 1
ATOM 666 N N . LYS A 1 84 ? -16.328 2.907 -4.811 1.00 70.75 84 LYS A N 1
ATOM 667 C CA . LYS A 1 84 ? -17.026 3.928 -3.993 1.00 70.75 84 LYS A CA 1
ATOM 668 C C . LYS A 1 84 ? -16.855 3.766 -2.469 1.00 70.75 84 LYS A C 1
ATOM 670 O O . LYS A 1 84 ? -17.384 4.564 -1.704 1.00 70.75 84 LYS A O 1
ATOM 675 N N . ALA A 1 85 ? -16.104 2.765 -2.015 1.00 70.94 85 ALA A N 1
ATOM 676 C CA . ALA A 1 85 ? -15.859 2.462 -0.608 1.00 70.94 85 ALA A CA 1
ATOM 677 C C . ALA A 1 85 ? -14.779 3.345 0.061 1.00 70.94 85 ALA A C 1
ATOM 679 O O . ALA A 1 85 ? -14.608 3.264 1.285 1.00 70.94 85 ALA A O 1
ATOM 680 N N . LEU A 1 86 ? -14.044 4.163 -0.707 1.00 76.50 86 LEU A N 1
ATOM 681 C CA . LEU A 1 86 ? -12.928 4.976 -0.206 1.00 76.50 86 LEU A CA 1
ATOM 682 C C . LEU A 1 86 ? -13.374 6.288 0.449 1.00 76.50 86 LEU A C 1
ATOM 684 O O . LEU A 1 86 ? -14.105 7.081 -0.150 1.00 76.50 86 LEU A O 1
ATOM 688 N N . THR A 1 87 ? -12.839 6.566 1.639 1.00 82.62 87 THR A N 1
ATOM 689 C CA . THR A 1 87 ? -12.933 7.895 2.271 1.00 82.62 87 THR A CA 1
ATOM 690 C C . THR A 1 87 ? -12.019 8.908 1.573 1.00 82.62 87 THR A C 1
ATOM 692 O O . THR A 1 87 ? -11.054 8.529 0.914 1.00 82.62 87 THR A O 1
ATOM 695 N N . PHE A 1 88 ? -12.273 10.209 1.747 1.00 83.75 88 PHE A N 1
ATOM 696 C CA . PHE A 1 88 ? -11.467 11.273 1.125 1.00 83.75 88 PHE A CA 1
ATOM 697 C C . PHE A 1 88 ? -9.960 11.142 1.412 1.00 83.75 88 PHE A C 1
ATOM 699 O O . PHE A 1 88 ? -9.146 11.229 0.499 1.00 83.75 88 PHE A O 1
ATOM 706 N N . LYS A 1 89 ? -9.584 10.830 2.661 1.00 82.81 89 LYS A N 1
ATOM 707 C CA . LYS A 1 89 ? -8.178 10.625 3.051 1.00 82.81 89 LYS A CA 1
ATOM 708 C C . LYS A 1 89 ? -7.535 9.439 2.325 1.00 82.81 89 LYS A C 1
ATOM 710 O O . LYS A 1 89 ? -6.408 9.544 1.860 1.00 82.81 89 LYS A O 1
ATOM 715 N N . GLN A 1 90 ? -8.275 8.339 2.189 1.00 82.69 90 GLN A N 1
ATOM 716 C CA . GLN A 1 90 ? -7.818 7.148 1.466 1.00 82.69 90 GLN A CA 1
ATOM 717 C C . GLN A 1 90 ? -7.677 7.419 -0.034 1.00 82.69 90 GLN A C 1
ATOM 719 O O . GLN A 1 90 ? -6.755 6.904 -0.652 1.00 82.69 90 GLN A O 1
ATOM 724 N N . ARG A 1 91 ? -8.548 8.255 -0.619 1.00 84.25 91 ARG A N 1
ATOM 725 C CA . ARG A 1 91 ? -8.419 8.678 -2.022 1.00 84.25 91 ARG A CA 1
ATOM 726 C C . ARG A 1 91 ? -7.151 9.488 -2.259 1.00 84.25 91 ARG A C 1
ATOM 728 O O . ARG A 1 91 ? -6.485 9.249 -3.254 1.00 84.25 91 ARG A O 1
ATOM 735 N N . ILE A 1 92 ? -6.801 10.393 -1.342 1.00 87.19 92 ILE A N 1
ATOM 736 C CA . ILE A 1 92 ? -5.539 11.143 -1.421 1.00 87.19 92 ILE A CA 1
ATOM 737 C C . ILE A 1 92 ? -4.348 10.185 -1.341 1.00 87.19 92 ILE A C 1
ATOM 739 O O . ILE A 1 92 ? -3.484 10.224 -2.207 1.00 87.19 92 ILE A O 1
ATOM 743 N N . ALA A 1 93 ? -4.327 9.288 -0.350 1.00 84.12 93 ALA A N 1
ATOM 744 C CA . ALA A 1 93 ? -3.249 8.310 -0.194 1.00 84.12 93 ALA A CA 1
ATOM 745 C C . ALA A 1 93 ? -3.097 7.399 -1.429 1.00 84.12 93 ALA A C 1
ATOM 747 O O . ALA A 1 93 ? -1.991 7.183 -1.914 1.00 84.12 93 ALA A O 1
ATOM 748 N N . CYS A 1 94 ? -4.215 6.918 -1.978 1.00 84.38 94 CYS A N 1
ATOM 749 C CA . CYS A 1 94 ? -4.238 6.126 -3.207 1.00 84.38 94 CYS A CA 1
ATOM 750 C C . CYS A 1 94 ? -3.774 6.939 -4.428 1.00 84.38 94 CYS A C 1
ATOM 752 O O . CYS A 1 94 ? -3.057 6.416 -5.273 1.00 84.38 94 CYS A O 1
ATOM 754 N N . GLY A 1 95 ? -4.137 8.222 -4.508 1.00 86.56 95 GLY A N 1
ATOM 755 C CA . GLY A 1 95 ? -3.683 9.129 -5.561 1.00 86.56 95 GLY A CA 1
ATOM 756 C C . GLY A 1 95 ? -2.171 9.359 -5.536 1.00 86.56 95 GLY A C 1
ATOM 757 O O . GLY A 1 95 ? -1.543 9.366 -6.589 1.00 86.56 95 GLY A O 1
ATOM 758 N N . ILE A 1 96 ? -1.570 9.470 -4.346 1.00 87.75 96 ILE A N 1
ATOM 759 C CA . ILE A 1 96 ? -0.110 9.571 -4.191 1.00 87.75 96 ILE A CA 1
ATOM 760 C C . ILE A 1 96 ? 0.576 8.313 -4.746 1.00 87.75 96 ILE A C 1
ATOM 762 O O . ILE A 1 96 ? 1.525 8.436 -5.515 1.00 87.75 96 ILE A O 1
ATOM 766 N N . LEU A 1 97 ? 0.064 7.116 -4.432 1.00 85.50 97 LEU A N 1
ATOM 767 C CA . LEU A 1 97 ? 0.590 5.853 -4.975 1.00 85.50 97 LEU A CA 1
ATOM 768 C C . LEU A 1 97 ? 0.437 5.752 -6.502 1.00 85.50 97 LEU A C 1
ATOM 770 O O . LEU A 1 97 ? 1.321 5.233 -7.182 1.00 85.50 97 LEU A O 1
ATOM 774 N N . LEU A 1 98 ? -0.656 6.275 -7.061 1.00 88.19 98 LEU A N 1
ATOM 775 C CA . LEU A 1 98 ? -0.867 6.314 -8.512 1.00 88.19 98 LEU A CA 1
ATOM 776 C C . LEU A 1 98 ? 0.129 7.229 -9.226 1.00 88.19 98 LEU A C 1
ATOM 778 O O . LEU A 1 98 ? 0.692 6.856 -10.251 1.00 88.19 98 LEU A O 1
ATOM 782 N N . ILE A 1 99 ? 0.377 8.415 -8.673 1.00 89.50 99 ILE A N 1
ATOM 783 C CA . ILE A 1 99 ? 1.366 9.345 -9.228 1.00 89.50 99 ILE A CA 1
ATOM 784 C C . ILE A 1 99 ? 2.767 8.732 -9.137 1.00 89.50 99 ILE A C 1
ATOM 786 O O . ILE A 1 99 ? 3.521 8.776 -10.108 1.00 89.50 99 ILE A O 1
ATOM 790 N N . LEU A 1 100 ? 3.097 8.118 -7.999 1.00 86.94 100 LEU A N 1
ATOM 791 C CA . LEU A 1 100 ? 4.385 7.461 -7.788 1.00 86.94 100 LEU A CA 1
ATOM 792 C C . LEU A 1 100 ? 4.606 6.301 -8.775 1.00 86.94 100 LEU A C 1
ATOM 794 O O . LEU A 1 100 ? 5.659 6.236 -9.398 1.00 86.94 100 LEU A O 1
ATOM 798 N N . SER A 1 101 ? 3.602 5.443 -8.986 1.00 86.31 101 SER A N 1
ATOM 799 C CA . SER A 1 101 ? 3.686 4.317 -9.935 1.00 86.31 101 SER A CA 1
ATOM 800 C C . SER A 1 101 ? 3.822 4.753 -11.397 1.00 86.31 101 SER A C 1
ATOM 802 O O . SER A 1 101 ? 4.608 4.155 -12.125 1.00 86.31 101 SER A O 1
ATOM 804 N N . ILE A 1 102 ? 3.143 5.820 -11.839 1.00 87.69 102 ILE A N 1
ATOM 805 C CA . ILE A 1 102 ? 3.375 6.382 -13.186 1.00 87.69 102 ILE A CA 1
ATOM 806 C C . ILE A 1 102 ? 4.783 6.961 -13.309 1.00 87.69 102 ILE A C 1
ATOM 808 O O . ILE A 1 102 ? 5.440 6.762 -14.328 1.00 87.69 102 ILE A O 1
ATOM 812 N N . THR A 1 103 ? 5.239 7.690 -12.289 1.00 85.62 103 THR A N 1
ATOM 813 C CA . THR A 1 103 ? 6.564 8.328 -12.302 1.00 85.62 103 THR A CA 1
ATOM 814 C C . THR A 1 103 ? 7.658 7.264 -12.409 1.00 85.62 103 THR A C 1
ATOM 816 O O . THR A 1 103 ? 8.589 7.414 -13.191 1.00 85.62 103 THR A O 1
ATOM 819 N N . LEU A 1 104 ? 7.476 6.149 -11.700 1.00 81.25 104 LEU A N 1
ATOM 820 C CA . LEU A 1 104 ? 8.316 4.957 -11.766 1.00 81.25 104 LEU A CA 1
ATOM 821 C C . LEU A 1 104 ? 8.285 4.261 -13.121 1.00 81.25 104 LEU A C 1
ATOM 823 O O . LEU A 1 104 ? 9.332 3.949 -13.675 1.00 81.25 104 LEU A O 1
ATOM 827 N N . ALA A 1 105 ? 7.096 4.055 -13.686 1.00 84.25 105 ALA A N 1
ATOM 828 C CA . ALA A 1 105 ? 6.965 3.466 -15.014 1.00 84.25 105 ALA A CA 1
ATOM 829 C C . ALA A 1 105 ? 7.670 4.312 -16.086 1.00 84.25 105 ALA A C 1
ATOM 831 O O . ALA A 1 105 ? 8.325 3.765 -16.971 1.00 84.25 105 ALA A O 1
ATOM 832 N N . TYR A 1 106 ? 7.548 5.640 -15.994 1.00 84.69 106 TYR A N 1
ATOM 833 C CA . TYR A 1 106 ? 8.228 6.574 -16.887 1.00 84.69 106 TYR A CA 1
ATOM 834 C C . TYR A 1 106 ? 9.747 6.466 -16.736 1.00 84.69 106 TYR A C 1
ATOM 836 O O . TYR A 1 106 ? 10.452 6.253 -17.719 1.00 84.69 106 TYR A O 1
ATOM 844 N N . ASP A 1 107 ? 10.251 6.566 -15.508 1.00 78.12 107 ASP A N 1
ATOM 845 C CA . ASP A 1 107 ? 11.686 6.510 -15.246 1.00 78.12 107 ASP A CA 1
ATOM 846 C C . ASP A 1 107 ? 12.277 5.158 -15.687 1.00 78.12 107 ASP A C 1
ATOM 848 O O . ASP A 1 107 ? 13.324 5.118 -16.329 1.00 78.12 107 ASP A O 1
ATOM 852 N N . ALA A 1 108 ? 11.557 4.053 -15.461 1.00 76.38 108 ALA A N 1
ATOM 853 C CA . ALA A 1 108 ? 11.992 2.714 -15.855 1.00 76.38 108 ALA A CA 1
ATOM 854 C C . ALA A 1 108 ? 12.033 2.515 -17.367 1.00 76.38 108 ALA A C 1
ATOM 856 O O . ALA A 1 108 ? 12.916 1.828 -17.878 1.00 76.38 108 ALA A O 1
ATOM 857 N N . TYR A 1 109 ? 11.108 3.139 -18.092 1.00 80.19 109 TYR A N 1
ATOM 858 C CA . TYR A 1 109 ? 11.073 3.078 -19.546 1.00 80.19 109 TYR A CA 1
ATOM 859 C C . TYR A 1 109 ? 12.214 3.871 -20.201 1.00 80.19 109 TYR A C 1
ATOM 861 O O . TYR A 1 109 ? 12.770 3.424 -21.201 1.00 80.19 109 TYR A O 1
ATOM 869 N N . PHE A 1 110 ? 12.559 5.045 -19.660 1.00 75.94 110 PHE A N 1
ATOM 870 C CA . PHE A 1 110 ? 13.551 5.940 -20.269 1.00 75.94 110 PHE A CA 1
ATOM 871 C C . PHE A 1 110 ? 14.985 5.723 -19.772 1.00 75.94 110 PHE A C 1
ATOM 873 O O . PHE A 1 110 ? 15.921 5.901 -20.551 1.00 75.94 110 PHE A O 1
ATOM 880 N N . TYR A 1 111 ? 15.165 5.360 -18.501 1.00 70.31 111 TYR A N 1
ATOM 881 C CA . TYR A 1 111 ? 16.480 5.247 -17.857 1.00 70.31 111 TYR A CA 1
ATOM 882 C C . TYR A 1 111 ? 16.846 3.812 -17.449 1.00 70.31 111 TYR A C 1
ATOM 884 O O . TYR A 1 111 ? 17.983 3.569 -17.039 1.00 70.31 111 TYR A O 1
ATOM 892 N N . GLY A 1 112 ? 15.925 2.852 -17.585 1.00 64.50 112 GLY A N 1
ATOM 893 C CA . GLY A 1 112 ? 16.215 1.430 -17.410 1.00 64.50 112 GLY A CA 1
ATOM 894 C C . GLY A 1 112 ? 17.069 0.900 -18.562 1.00 64.50 112 GLY A C 1
ATOM 895 O O . GLY A 1 112 ? 16.709 1.037 -19.732 1.00 64.50 112 GLY A O 1
ATOM 896 N N . LYS A 1 113 ? 18.209 0.280 -18.250 1.00 57.19 113 LYS A N 1
ATOM 897 C CA . LYS A 1 113 ? 19.044 -0.385 -19.258 1.00 57.19 113 LYS A CA 1
ATOM 898 C C . LYS A 1 113 ? 18.533 -1.817 -19.415 1.00 57.19 113 LYS A C 1
ATOM 900 O O . LYS A 1 113 ? 18.395 -2.525 -18.425 1.00 57.19 113 LYS A O 1
ATOM 905 N N . ASP A 1 114 ? 18.195 -2.212 -20.640 1.00 56.50 114 ASP A N 1
ATOM 906 C CA . ASP A 1 114 ? 17.635 -3.536 -20.965 1.00 56.50 114 ASP A CA 1
ATOM 907 C C . ASP A 1 114 ? 16.325 -3.888 -20.220 1.00 56.50 114 ASP A C 1
ATOM 909 O O . ASP A 1 114 ? 15.990 -5.055 -20.041 1.00 56.50 114 ASP A O 1
ATOM 913 N N . GLY A 1 115 ? 15.549 -2.877 -19.806 1.00 50.84 115 GLY A N 1
ATOM 914 C CA . GLY A 1 115 ? 14.265 -3.074 -19.118 1.00 50.84 115 GLY A CA 1
ATOM 915 C C . GLY A 1 115 ? 14.371 -3.404 -17.625 1.00 50.84 115 GLY A C 1
ATOM 916 O O . GLY A 1 115 ? 13.336 -3.658 -17.005 1.00 50.84 115 GLY A O 1
ATOM 917 N N . ILE A 1 116 ? 15.589 -3.357 -17.072 1.00 54.66 116 ILE A N 1
ATOM 918 C CA . ILE A 1 116 ? 15.901 -3.533 -15.650 1.00 54.66 116 ILE A CA 1
ATOM 919 C C . ILE A 1 116 ? 16.178 -2.156 -15.031 1.00 54.66 116 ILE A C 1
ATOM 921 O O . ILE A 1 116 ? 16.936 -1.337 -15.573 1.00 54.66 116 ILE A O 1
ATOM 925 N N . TYR A 1 117 ? 15.529 -1.880 -13.906 1.00 53.25 117 TYR A N 1
ATOM 926 C CA . TYR A 1 117 ? 15.622 -0.630 -13.160 1.00 53.25 117 TYR A CA 1
ATOM 927 C C . TYR A 1 117 ? 16.870 -0.652 -12.261 1.00 53.25 117 TYR A C 1
ATOM 929 O O . TYR A 1 117 ? 17.244 -1.688 -11.721 1.00 53.25 117 TYR A O 1
ATOM 937 N N . GLY A 1 118 ? 17.566 0.485 -12.126 1.00 53.88 118 GLY A N 1
ATOM 938 C CA . GLY A 1 118 ? 18.772 0.604 -11.281 1.00 53.88 118 GLY A CA 1
ATOM 939 C C . GLY A 1 118 ? 20.118 0.698 -12.008 1.00 53.88 118 GLY A C 1
ATOM 940 O O . GLY A 1 118 ? 21.159 0.783 -11.362 1.00 53.88 118 GLY A O 1
ATOM 941 N N . ALA A 1 119 ? 20.131 0.756 -13.344 1.00 52.38 119 ALA A N 1
ATOM 942 C CA . ALA A 1 119 ? 21.363 0.976 -14.113 1.00 52.38 119 ALA A CA 1
ATOM 943 C C . ALA A 1 119 ? 21.873 2.436 -14.078 1.00 52.38 119 ALA A C 1
ATOM 945 O O . ALA A 1 119 ? 23.034 2.689 -14.403 1.00 52.38 119 ALA A O 1
ATOM 946 N N . HIS A 1 120 ? 21.025 3.390 -13.677 1.00 52.62 120 HIS A N 1
ATOM 947 C CA . HIS A 1 120 ? 21.372 4.801 -13.506 1.00 52.62 120 HIS A CA 1
ATOM 948 C C . HIS A 1 120 ? 20.889 5.313 -12.143 1.00 52.62 120 HIS A C 1
ATOM 950 O O . HIS A 1 120 ? 19.698 5.267 -11.846 1.00 52.62 120 HIS A O 1
ATOM 956 N N . GLU A 1 121 ? 21.807 5.850 -11.334 1.00 56.34 121 GLU A N 1
ATOM 957 C CA . GLU A 1 121 ? 21.477 6.538 -10.080 1.00 56.34 121 GLU A CA 1
ATOM 958 C C . GLU A 1 121 ? 20.810 7.889 -10.382 1.00 56.34 121 GLU A C 1
ATOM 960 O O . GLU A 1 121 ? 21.465 8.928 -10.499 1.00 56.34 121 GLU A O 1
ATOM 965 N N . THR A 1 122 ? 19.487 7.897 -10.546 1.00 63.38 122 THR A N 1
ATOM 966 C CA . THR A 1 122 ? 18.716 9.145 -10.552 1.00 63.38 122 THR A CA 1
ATOM 967 C C . THR A 1 122 ? 18.436 9.582 -9.109 1.00 63.38 122 THR A C 1
ATOM 969 O O . THR A 1 122 ? 18.330 8.766 -8.192 1.00 63.38 122 THR A O 1
ATOM 972 N N . PHE A 1 123 ? 18.282 10.891 -8.866 1.00 64.81 123 PHE A N 1
ATOM 973 C CA . PHE A 1 123 ? 17.867 11.383 -7.541 1.00 64.81 123 PHE A CA 1
ATOM 974 C C . PHE A 1 123 ? 16.533 10.760 -7.094 1.00 64.81 123 PHE A C 1
ATOM 976 O O . PHE A 1 123 ? 16.319 10.518 -5.906 1.00 64.81 123 PHE A O 1
ATOM 983 N N . VAL A 1 124 ? 15.647 10.492 -8.057 1.00 66.25 124 VAL A N 1
ATOM 984 C CA . VAL A 1 124 ? 14.365 9.820 -7.839 1.00 66.25 124 VAL A CA 1
ATOM 985 C C . VAL A 1 124 ? 14.597 8.377 -7.392 1.00 66.25 124 VAL A C 1
ATOM 987 O O . VAL A 1 124 ? 14.052 7.996 -6.361 1.00 66.25 124 VAL A O 1
ATOM 990 N N . TYR A 1 125 ? 15.468 7.631 -8.078 1.00 63.44 125 TYR A N 1
ATOM 991 C CA . TYR A 1 125 ? 15.837 6.254 -7.738 1.00 63.44 125 TYR A CA 1
ATOM 992 C C . TYR A 1 125 ? 16.378 6.120 -6.307 1.00 63.44 125 TYR A C 1
ATOM 994 O O . TYR A 1 125 ? 15.850 5.336 -5.523 1.00 63.44 125 TYR A O 1
ATOM 1002 N N . ASN A 1 126 ? 17.332 6.966 -5.905 1.00 67.06 126 ASN A N 1
ATOM 1003 C CA . ASN A 1 126 ? 17.941 6.886 -4.567 1.00 67.06 126 ASN A CA 1
ATOM 1004 C C . ASN A 1 126 ? 16.951 7.121 -3.413 1.00 67.06 126 ASN A C 1
ATOM 1006 O O . ASN A 1 126 ? 17.227 6.758 -2.271 1.00 67.06 126 ASN A O 1
ATOM 1010 N N . ASN A 1 127 ? 15.804 7.744 -3.689 1.00 74.94 127 ASN A N 1
ATOM 1011 C CA . ASN A 1 127 ? 14.796 8.067 -2.682 1.00 74.94 127 ASN A CA 1
ATOM 1012 C C . ASN A 1 127 ? 13.496 7.273 -2.860 1.00 74.94 127 ASN A C 1
ATOM 1014 O O . ASN A 1 127 ? 12.547 7.474 -2.093 1.00 74.94 127 ASN A O 1
ATOM 1018 N N . ILE A 1 128 ? 13.416 6.391 -3.859 1.00 73.00 128 ILE A N 1
ATOM 1019 C CA . ILE A 1 128 ? 12.133 5.842 -4.282 1.00 73.00 128 ILE A CA 1
ATOM 1020 C C . ILE A 1 128 ? 11.563 4.834 -3.298 1.00 73.00 128 ILE A C 1
ATOM 1022 O O . ILE A 1 128 ? 10.373 4.886 -2.990 1.00 73.00 128 ILE A O 1
ATOM 1026 N N . GLU A 1 129 ? 12.411 3.968 -2.748 1.00 67.88 129 GLU A N 1
ATOM 1027 C CA . GLU A 1 129 ? 12.005 2.985 -1.747 1.00 67.88 129 GLU A CA 1
ATOM 1028 C C . GLU A 1 129 ? 11.448 3.688 -0.505 1.00 67.88 129 GLU A C 1
ATOM 1030 O O . GLU A 1 129 ? 10.396 3.314 0.015 1.00 67.88 129 GLU A O 1
ATOM 1035 N N . TYR A 1 130 ? 12.084 4.789 -0.089 1.00 74.06 130 TYR A N 1
ATOM 1036 C CA . TYR A 1 130 ? 11.615 5.616 1.021 1.00 74.06 130 TYR A CA 1
ATOM 1037 C C . TYR A 1 130 ? 10.288 6.315 0.705 1.00 74.06 130 TYR A C 1
ATOM 1039 O O . TYR A 1 130 ? 9.388 6.338 1.549 1.00 74.06 130 TYR A O 1
ATOM 1047 N N . ALA A 1 131 ? 10.131 6.862 -0.504 1.00 77.75 131 ALA A N 1
ATOM 1048 C CA . ALA A 1 131 ? 8.899 7.523 -0.929 1.00 77.75 131 ALA A CA 1
ATOM 1049 C C . ALA A 1 131 ? 7.724 6.535 -1.035 1.00 77.75 131 ALA A C 1
ATOM 1051 O O . ALA A 1 131 ? 6.628 6.821 -0.539 1.00 77.75 131 ALA A O 1
ATOM 1052 N N . ALA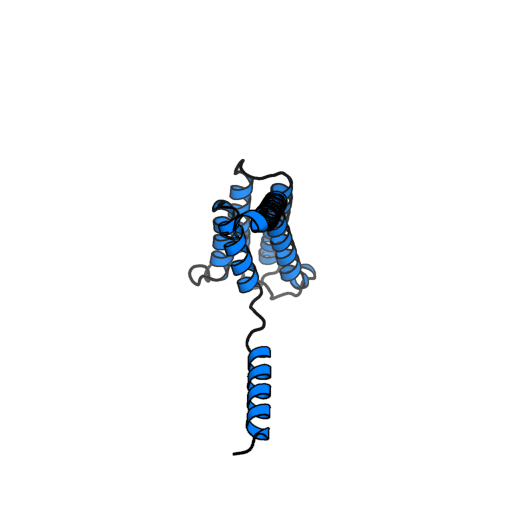 A 1 132 ? 7.958 5.354 -1.613 1.00 75.19 132 ALA A N 1
ATOM 1053 C CA . ALA A 1 132 ? 6.988 4.268 -1.689 1.00 75.19 132 ALA A CA 1
ATOM 1054 C C . ALA A 1 132 ? 6.594 3.788 -0.286 1.00 75.19 132 ALA A C 1
ATOM 1056 O O . ALA A 1 132 ? 5.405 3.713 0.039 1.00 75.19 132 ALA A O 1
ATOM 1057 N N . LEU A 1 133 ? 7.574 3.555 0.590 1.00 75.75 133 LEU A N 1
ATOM 1058 C CA . LEU A 1 133 ? 7.336 3.149 1.972 1.00 75.75 133 LEU A CA 1
ATOM 1059 C C . LEU A 1 133 ? 6.522 4.183 2.747 1.00 75.75 133 LEU A C 1
ATOM 1061 O O . LEU A 1 133 ? 5.580 3.824 3.462 1.00 75.75 133 LEU A O 1
ATOM 1065 N N . TYR A 1 134 ? 6.843 5.467 2.597 1.00 80.50 134 TYR A N 1
ATOM 1066 C CA . TYR A 1 134 ? 6.103 6.540 3.249 1.00 80.50 134 TYR A CA 1
ATOM 1067 C C . TYR A 1 134 ? 4.661 6.616 2.734 1.00 80.50 134 TYR A C 1
ATOM 1069 O O . TYR A 1 134 ? 3.727 6.721 3.532 1.00 80.50 134 TYR A O 1
ATOM 1077 N N . ALA A 1 135 ? 4.451 6.477 1.421 1.00 80.12 135 ALA A N 1
ATOM 1078 C CA . ALA A 1 135 ? 3.121 6.461 0.816 1.00 80.12 135 ALA A CA 1
ATOM 1079 C C . ALA A 1 135 ? 2.280 5.262 1.292 1.00 80.12 135 ALA A C 1
ATOM 1081 O O . ALA A 1 135 ? 1.115 5.429 1.668 1.00 80.12 135 ALA A O 1
ATOM 1082 N N . HIS A 1 136 ? 2.870 4.067 1.363 1.00 80.31 136 HIS A N 1
ATOM 1083 C CA . HIS A 1 136 ? 2.201 2.882 1.902 1.00 80.31 136 HIS A CA 1
ATOM 1084 C C . HIS A 1 136 ? 1.906 3.011 3.400 1.00 80.31 136 HIS A C 1
ATOM 1086 O O . HIS A 1 136 ? 0.811 2.648 3.834 1.00 80.31 136 HIS A O 1
ATOM 1092 N N . THR A 1 137 ? 2.827 3.574 4.183 1.00 79.00 137 THR A N 1
ATOM 1093 C CA . THR A 1 137 ? 2.632 3.835 5.619 1.00 79.00 137 THR A CA 1
ATOM 1094 C C . THR A 1 137 ? 1.512 4.848 5.845 1.00 79.00 137 THR A C 1
ATOM 1096 O O . THR A 1 137 ? 0.642 4.646 6.697 1.00 79.00 137 THR A O 1
ATOM 1099 N N . PHE A 1 138 ? 1.470 5.910 5.039 1.00 83.31 138 PHE A N 1
ATOM 1100 C CA . PHE A 1 138 ? 0.390 6.888 5.061 1.00 83.31 138 PHE A CA 1
ATOM 1101 C C . PHE A 1 138 ? -0.956 6.238 4.717 1.00 83.31 138 PHE A C 1
ATOM 1103 O O . PHE A 1 138 ? -1.935 6.436 5.441 1.00 83.31 138 PHE A O 1
ATOM 1110 N N . LEU A 1 139 ? -1.014 5.395 3.679 1.00 81.25 139 LEU A N 1
ATOM 1111 C CA . LEU A 1 139 ? -2.230 4.658 3.329 1.00 81.25 139 LEU A CA 1
ATOM 1112 C C . LEU A 1 139 ? -2.695 3.766 4.489 1.00 81.25 139 LEU A C 1
ATOM 1114 O O . LEU A 1 139 ? -3.860 3.861 4.886 1.00 81.25 139 LEU A O 1
ATOM 1118 N N . ILE A 1 140 ? -1.797 2.980 5.089 1.00 79.19 140 ILE A N 1
ATOM 1119 C CA . ILE A 1 140 ? -2.085 2.165 6.281 1.00 79.19 140 ILE A CA 1
ATOM 1120 C C . ILE A 1 140 ? -2.658 3.032 7.408 1.00 79.19 140 ILE A C 1
ATOM 1122 O O . ILE A 1 140 ? -3.693 2.699 7.990 1.00 79.19 140 ILE A O 1
ATOM 1126 N N . HIS A 1 141 ? -2.043 4.179 7.688 1.00 81.06 141 HIS A N 1
ATOM 1127 C CA . HIS A 1 141 ? -2.503 5.079 8.740 1.00 81.06 141 HIS A CA 1
ATOM 1128 C C . HIS A 1 141 ? -3.936 5.581 8.492 1.00 81.06 141 HIS A C 1
ATOM 1130 O O . HIS A 1 141 ? -4.743 5.650 9.420 1.00 81.06 141 HIS A O 1
ATOM 1136 N N . THR A 1 142 ? -4.302 5.862 7.236 1.00 80.69 142 THR A N 1
ATOM 1137 C CA . THR A 1 142 ? -5.680 6.256 6.879 1.00 80.69 142 THR A CA 1
ATOM 1138 C C . THR A 1 142 ? -6.699 5.117 6.964 1.00 80.69 142 THR A C 1
ATOM 1140 O O . THR A 1 142 ? -7.910 5.367 6.986 1.00 80.69 142 THR A O 1
ATOM 1143 N N . LEU A 1 143 ? -6.239 3.868 6.988 1.00 76.88 143 LEU A N 1
ATOM 1144 C CA . LEU A 1 143 ? -7.084 2.687 7.101 1.00 76.88 143 LEU A CA 1
ATOM 1145 C C . LEU A 1 143 ? -7.427 2.392 8.571 1.00 76.88 143 LEU A C 1
ATOM 1147 O O . LEU A 1 143 ? -8.560 1.998 8.859 1.00 76.88 143 LEU A O 1
ATOM 1151 N N . ILE A 1 144 ? -6.512 2.648 9.512 1.00 77.69 144 ILE A N 1
ATOM 1152 C CA . ILE A 1 144 ? -6.699 2.328 10.936 1.00 77.69 144 ILE A CA 1
ATOM 1153 C C . ILE A 1 144 ? -7.883 3.117 11.541 1.00 77.69 144 ILE A C 1
ATOM 1155 O O . ILE A 1 144 ? -7.864 4.351 11.610 1.00 77.69 144 ILE A O 1
ATOM 1159 N N . PRO A 1 145 ? -8.929 2.438 12.058 1.00 74.69 145 PRO A N 1
ATOM 1160 C CA . PRO A 1 145 ? -10.094 3.098 12.632 1.00 74.69 145 PRO A CA 1
ATOM 1161 C C . PRO A 1 145 ? -9.828 3.510 14.089 1.00 74.69 145 PRO A C 1
ATOM 1163 O O . PRO A 1 145 ? -10.413 2.952 15.020 1.00 74.69 145 PRO A O 1
ATOM 1166 N N . TYR A 1 146 ? -8.985 4.527 14.300 1.00 78.56 146 TYR A N 1
ATOM 1167 C CA . TYR A 1 146 ? -8.592 5.018 15.634 1.00 78.56 146 TYR A CA 1
ATOM 1168 C C . TYR A 1 146 ? -9.775 5.289 16.571 1.00 78.56 146 TYR A C 1
ATOM 1170 O O . TYR A 1 146 ? -9.715 4.984 17.760 1.00 78.56 146 TYR A O 1
ATOM 1178 N N . ARG A 1 147 ? -10.889 5.804 16.031 1.00 78.75 147 ARG A N 1
ATOM 1179 C CA . ARG A 1 147 ? -12.121 6.036 16.803 1.00 78.75 147 ARG A CA 1
ATOM 1180 C C . ARG A 1 147 ? -12.675 4.738 17.393 1.00 78.75 147 ARG A C 1
ATOM 1182 O O . ARG A 1 147 ? -12.940 4.684 18.585 1.00 78.75 147 ARG A O 1
ATOM 1189 N N . ARG A 1 148 ? -12.764 3.676 16.585 1.00 79.31 148 ARG A N 1
ATOM 1190 C CA . ARG A 1 148 ? -13.278 2.371 17.025 1.00 79.31 148 ARG A CA 1
ATOM 1191 C C . ARG A 1 148 ? -12.373 1.747 18.087 1.00 79.31 148 ARG A C 1
ATOM 1193 O O . ARG A 1 148 ? -12.887 1.211 19.062 1.00 79.31 148 ARG A O 1
ATOM 1200 N N . ILE A 1 149 ? -11.052 1.846 17.917 1.00 80.94 149 ILE A N 1
ATOM 1201 C CA . ILE A 1 149 ? -10.077 1.354 18.904 1.00 80.94 149 ILE A CA 1
ATOM 1202 C C . ILE A 1 149 ? -10.266 2.089 20.236 1.00 80.94 149 ILE A C 1
ATOM 1204 O O . ILE A 1 149 ? -10.441 1.451 21.273 1.00 80.94 149 ILE A O 1
ATOM 1208 N N . ARG A 1 150 ? -10.333 3.425 20.200 1.00 85.06 150 ARG A N 1
ATOM 1209 C CA . ARG A 1 150 ? -10.577 4.257 21.385 1.00 85.06 150 ARG A CA 1
ATOM 1210 C C . ARG A 1 150 ? -11.887 3.897 22.089 1.00 85.06 150 ARG A C 1
ATOM 1212 O O . ARG A 1 150 ? -11.909 3.784 23.311 1.00 85.06 150 ARG A O 1
ATOM 1219 N N . ASP A 1 151 ? -12.964 3.696 21.337 1.00 86.06 151 ASP A N 1
ATOM 1220 C CA . ASP A 1 151 ? -14.276 3.367 21.902 1.00 86.06 151 ASP A CA 1
ATOM 1221 C C . ASP A 1 151 ? -14.313 1.947 22.494 1.00 86.06 151 ASP A C 1
ATOM 1223 O O . ASP A 1 151 ? -15.013 1.700 23.477 1.00 86.06 151 ASP A O 1
ATOM 1227 N N . SER A 1 152 ? -13.550 1.001 21.936 1.00 84.88 152 SER A N 1
ATOM 1228 C CA . SER A 1 152 ? -13.359 -0.327 22.537 1.00 84.88 152 SER A CA 1
ATOM 1229 C C . SER A 1 152 ? -12.558 -0.260 23.839 1.00 84.88 152 SER A C 1
ATOM 1231 O O . SER A 1 152 ? -12.986 -0.851 24.828 1.00 84.88 152 SER A O 1
ATOM 1233 N N . ILE A 1 153 ? -11.462 0.506 23.881 1.00 88.62 153 ILE A N 1
ATOM 1234 C CA . ILE A 1 153 ? -10.668 0.710 25.107 1.00 88.62 153 ILE A CA 1
ATOM 1235 C C . ILE A 1 153 ? -11.522 1.366 26.193 1.00 88.62 153 ILE A C 1
ATOM 1237 O O . ILE A 1 153 ? -11.540 0.904 27.331 1.00 88.62 153 ILE A O 1
ATOM 1241 N N . ARG A 1 154 ? -12.289 2.407 25.842 1.00 91.25 154 ARG A N 1
ATOM 1242 C CA . ARG A 1 154 ? -13.193 3.072 26.787 1.00 91.25 154 ARG A CA 1
ATOM 1243 C C . ARG A 1 154 ? -14.195 2.084 27.382 1.00 91.25 154 ARG A C 1
ATOM 1245 O O . ARG A 1 154 ? -14.335 2.047 28.597 1.00 91.25 154 ARG A O 1
ATOM 1252 N N . ARG A 1 155 ? -14.848 1.264 26.551 1.00 90.69 155 ARG A N 1
ATOM 1253 C CA . ARG A 1 155 ? -15.798 0.242 27.022 1.00 90.69 155 ARG A CA 1
ATOM 1254 C C . ARG A 1 155 ? -15.137 -0.780 27.942 1.00 90.69 155 ARG A C 1
ATOM 1256 O O . ARG A 1 155 ? -15.708 -1.100 28.974 1.00 90.69 155 ARG A O 1
ATOM 1263 N N . PHE A 1 156 ? -13.933 -1.236 27.607 1.00 92.56 156 PHE A N 1
ATOM 1264 C CA . PHE A 1 156 ? -13.171 -2.159 28.446 1.00 92.56 156 PHE A CA 1
ATOM 1265 C C . PHE A 1 156 ? -12.864 -1.570 29.832 1.00 92.56 156 PHE A C 1
ATOM 1267 O O . PHE A 1 156 ? -13.143 -2.206 30.846 1.00 92.56 156 PHE A O 1
ATOM 1274 N N . ILE A 1 157 ? -12.382 -0.324 29.885 1.00 92.75 157 ILE A N 1
ATOM 1275 C CA . ILE A 1 157 ? -12.125 0.389 31.146 1.00 92.75 157 ILE A CA 1
ATOM 1276 C C . ILE A 1 157 ? -13.421 0.547 31.952 1.00 92.75 157 ILE A C 1
ATOM 1278 O O . ILE A 1 157 ? -13.435 0.294 33.154 1.00 92.75 157 ILE A O 1
ATOM 1282 N N . THR A 1 158 ? -14.525 0.926 31.302 1.00 92.31 158 THR A N 1
ATOM 1283 C CA . THR A 1 158 ? -15.835 1.042 31.957 1.00 92.31 158 THR A CA 1
ATOM 1284 C C . THR A 1 158 ? -16.300 -0.298 32.532 1.00 92.31 158 THR A C 1
ATOM 1286 O O . THR A 1 158 ? -16.773 -0.328 33.666 1.00 92.31 158 THR A O 1
ATOM 1289 N N . SER A 1 159 ? -16.107 -1.410 31.819 1.00 90.81 159 SER A N 1
ATOM 1290 C CA . SER A 1 159 ? -16.410 -2.751 32.334 1.00 90.81 159 SER A CA 1
ATOM 1291 C C . SER A 1 159 ? -15.582 -3.098 33.573 1.00 90.81 159 SER A C 1
ATOM 1293 O O . SER A 1 159 ? -16.145 -3.572 34.557 1.00 90.81 159 SER A O 1
ATOM 1295 N N . ILE A 1 160 ? -14.274 -2.812 33.571 1.00 90.75 160 ILE A N 1
ATOM 1296 C CA . ILE A 1 160 ? -13.407 -3.027 34.744 1.00 90.75 160 ILE A CA 1
ATOM 1297 C C . ILE A 1 160 ? -13.884 -2.190 35.934 1.00 90.75 160 ILE A C 1
ATOM 1299 O O . ILE A 1 160 ? -13.991 -2.708 37.044 1.00 90.75 160 ILE A O 1
ATOM 1303 N N . LEU A 1 161 ? -14.212 -0.914 35.712 1.00 90.50 161 LEU A N 1
ATOM 1304 C CA . LEU A 1 161 ? -14.727 -0.029 36.760 1.00 90.50 161 LEU A CA 1
ATOM 1305 C C . LEU A 1 161 ? -16.044 -0.544 37.351 1.00 90.50 161 LEU A C 1
ATOM 1307 O O . LEU A 1 161 ? -16.225 -0.483 38.566 1.00 90.50 161 LEU A O 1
ATOM 1311 N N . HIS A 1 162 ? -16.948 -1.072 36.521 1.00 87.44 162 HIS A N 1
ATOM 1312 C CA . HIS A 1 162 ? -18.194 -1.679 36.995 1.00 87.44 162 HIS A CA 1
ATOM 1313 C C . HIS A 1 162 ? -17.951 -2.947 37.818 1.00 87.44 162 HIS A C 1
ATOM 1315 O O . HIS A 1 162 ? -18.538 -3.084 38.890 1.00 87.44 162 HIS A O 1
ATOM 1321 N N . ILE A 1 163 ? -17.068 -3.841 37.363 1.00 87.50 163 ILE A N 1
ATOM 1322 C CA . ILE A 1 163 ? -16.704 -5.060 38.103 1.00 87.50 163 ILE 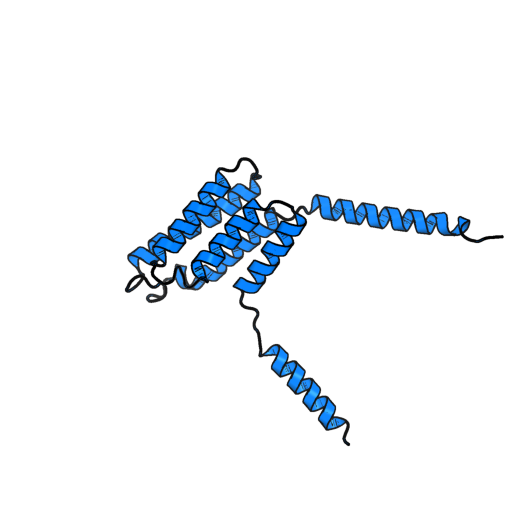A CA 1
ATOM 1323 C C . ILE A 1 163 ? -16.060 -4.693 39.445 1.00 87.50 163 ILE A C 1
ATOM 1325 O O . ILE A 1 163 ? -16.446 -5.222 40.483 1.00 87.50 163 ILE A O 1
ATOM 1329 N N . SER A 1 164 ? -15.124 -3.743 39.441 1.00 84.25 164 SER A N 1
ATOM 1330 C CA . SER A 1 164 ? -14.439 -3.280 40.649 1.00 84.25 164 SER A CA 1
ATOM 1331 C C . SER A 1 164 ? -15.408 -2.640 41.646 1.00 84.25 164 SER A C 1
ATOM 1333 O O . SER A 1 164 ? -15.373 -2.984 42.825 1.00 84.25 164 SER A O 1
ATOM 1335 N N . ARG A 1 165 ? -16.332 -1.783 41.191 1.00 80.50 165 ARG A N 1
ATOM 1336 C CA . ARG A 1 165 ? -17.364 -1.187 42.058 1.00 80.50 165 ARG A CA 1
ATOM 1337 C C . ARG A 1 165 ? -18.312 -2.220 42.659 1.00 80.50 165 ARG A C 1
ATOM 1339 O O . ARG A 1 165 ? -18.686 -2.082 43.817 1.00 80.50 165 ARG A O 1
ATOM 1346 N N . ASN A 1 166 ? -18.670 -3.253 41.902 1.00 80.31 166 ASN A N 1
ATOM 1347 C CA . ASN A 1 166 ? -19.564 -4.303 42.384 1.00 80.31 166 ASN A CA 1
ATOM 1348 C C . ASN A 1 166 ? -18.843 -5.422 43.154 1.00 80.31 166 ASN A C 1
ATOM 1350 O O . ASN A 1 166 ? -19.517 -6.296 43.689 1.00 80.31 166 ASN A O 1
ATOM 1354 N N . SER A 1 167 ? -17.509 -5.391 43.261 1.00 76.25 167 SER A N 1
ATOM 1355 C CA . SER A 1 167 ? -16.720 -6.409 43.979 1.00 76.25 167 SER A CA 1
ATOM 1356 C C . SER A 1 167 ? -17.112 -6.562 45.454 1.00 76.25 167 SER A C 1
ATOM 1358 O O . SER A 1 167 ? -17.060 -7.668 45.982 1.00 76.25 167 SER A O 1
ATOM 1360 N N . ALA A 1 168 ? -17.599 -5.492 46.091 1.00 65.25 168 ALA A N 1
ATOM 1361 C CA . ALA A 1 168 ? -18.101 -5.524 47.465 1.00 65.25 168 ALA A CA 1
ATOM 1362 C C . ALA A 1 168 ? -19.358 -6.401 47.643 1.00 65.25 168 ALA A C 1
ATOM 1364 O O . ALA A 1 168 ? -19.597 -6.901 48.735 1.00 65.25 168 ALA A O 1
ATOM 1365 N N . TYR A 1 169 ? -20.135 -6.630 46.578 1.00 63.06 169 TYR A N 1
ATOM 1366 C CA . TYR A 1 169 ? -21.316 -7.505 46.596 1.00 63.06 169 TYR A CA 1
ATOM 1367 C C . TYR A 1 169 ? -20.988 -8.973 46.278 1.00 63.06 169 TYR A C 1
ATOM 1369 O O . TYR A 1 169 ? -21.870 -9.822 46.366 1.00 63.06 169 TYR A O 1
ATOM 1377 N N . PHE A 1 170 ? -19.743 -9.281 45.894 1.00 60.28 170 PHE A N 1
ATOM 1378 C CA . PHE A 1 170 ? -19.289 -10.645 45.596 1.00 60.28 170 PHE A CA 1
ATOM 1379 C C . PHE A 1 170 ? -18.668 -11.361 46.805 1.00 60.28 170 PHE A C 1
ATOM 1381 O O . PHE A 1 170 ? -18.281 -12.520 46.670 1.00 60.28 170 PHE A O 1
ATOM 1388 N N . MET A 1 171 ? -18.572 -10.715 47.975 1.00 58.59 171 MET A N 1
ATOM 1389 C CA . MET A 1 171 ? -18.234 -11.423 49.213 1.00 58.59 171 MET A CA 1
ATOM 1390 C C . MET A 1 171 ? -19.485 -12.131 49.755 1.00 58.59 171 MET A C 1
ATOM 1392 O O . MET A 1 171 ? -20.449 -11.444 50.101 1.00 58.59 171 MET A O 1
ATOM 1396 N N . PRO A 1 172 ? -19.503 -13.474 49.832 1.00 58.12 172 PRO A N 1
ATOM 1397 C CA . PRO A 1 172 ? -20.546 -14.181 50.558 1.00 58.12 172 PRO A CA 1
ATOM 1398 C C . PRO A 1 172 ? -20.402 -13.881 52.058 1.00 58.12 172 PRO A C 1
ATOM 1400 O O . PRO A 1 172 ? -19.289 -13.902 52.586 1.00 58.12 172 PRO A O 1
ATOM 1403 N N . ILE A 1 173 ? -21.527 -13.567 52.705 1.00 52.56 173 ILE A N 1
ATOM 1404 C CA . ILE A 1 173 ? -21.672 -13.569 54.170 1.00 52.56 173 ILE A CA 1
ATOM 1405 C C . ILE A 1 173 ? -21.617 -15.016 54.657 1.00 52.56 173 ILE A C 1
ATOM 1407 O O . ILE A 1 173 ? -22.258 -15.864 53.993 1.00 52.56 173 ILE A O 1
#

pLDDT: mean 71.92, std 12.98, range [38.66, 92.75]

Radius of gyration: 23.88 Å; chains: 1; bounding box: 54×38×75 Å

Sequence (173 aa):
MDIPQWLITFQAISESVHVLQTPNVNSILFTLYFLVSVMIKRAVFIAAFFMSCLLFDAAIFDPLSEASLYLLTFAIY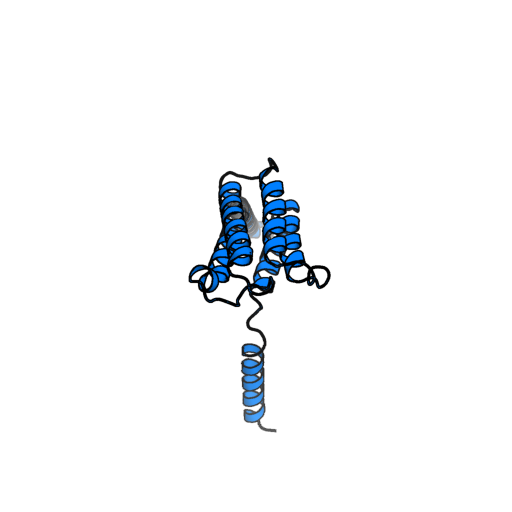SYVMTCKALTFKQRIACGILLILSITLAYDAYFYGKDGIYGAHETFVYNNIEYAALYAHTFLIHTLIPYRRIRDSIRRFITSILHISRNSAYFMPI